Protein AF-A0A7I7RQR4-F1 (afdb_monomer_lite)

Structure (mmCIF, N/CA/C/O backbone):
data_AF-A0A7I7RQR4-F1
#
_entry.id   AF-A0A7I7RQR4-F1
#
loop_
_atom_site.group_PDB
_atom_site.id
_atom_site.type_symbol
_atom_site.label_atom_id
_atom_site.label_alt_id
_atom_site.label_comp_id
_atom_site.label_asym_id
_atom_site.label_entity_id
_atom_site.label_seq_id
_atom_site.pdbx_PDB_ins_code
_atom_site.Cartn_x
_atom_site.Cartn_y
_atom_site.Cartn_z
_atom_site.occupancy
_atom_site.B_iso_or_equiv
_atom_site.auth_seq_id
_atom_site.auth_comp_id
_atom_site.auth_asym_id
_atom_site.auth_atom_id
_atom_site.pdbx_PDB_model_num
ATOM 1 N N . MET A 1 1 ? 72.182 -28.917 -25.380 1.00 37.44 1 MET A N 1
ATOM 2 C CA . MET A 1 1 ? 71.556 -29.565 -26.556 1.00 37.44 1 MET A CA 1
ATOM 3 C C . MET A 1 1 ? 70.382 -30.392 -26.028 1.00 37.44 1 MET A C 1
ATOM 5 O O . MET A 1 1 ? 70.600 -31.486 -25.545 1.00 37.44 1 MET A O 1
ATOM 9 N N . GLY A 1 2 ? 69.174 -29.872 -25.804 1.00 42.00 2 GLY A N 1
ATOM 10 C CA . GLY A 1 2 ? 68.298 -29.147 -26.729 1.00 42.00 2 GLY A CA 1
ATOM 11 C C . GLY A 1 2 ? 67.244 -30.111 -27.301 1.00 42.00 2 GLY A C 1
ATOM 12 O O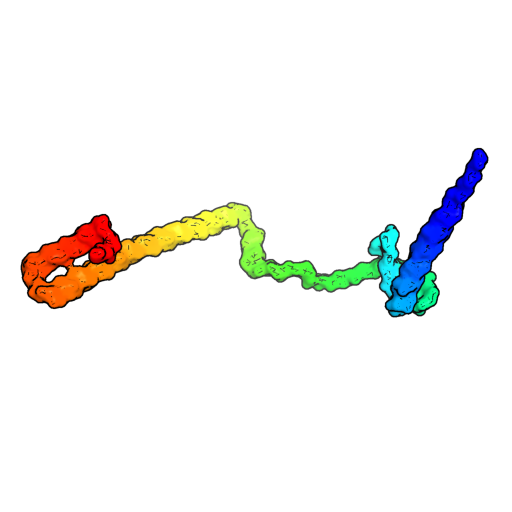 . GLY A 1 2 ? 67.219 -30.316 -28.505 1.00 42.00 2 GLY A O 1
ATOM 13 N N . ARG A 1 3 ? 66.472 -30.807 -26.445 1.00 45.47 3 ARG A N 1
ATOM 14 C CA . ARG A 1 3 ? 65.450 -31.790 -26.8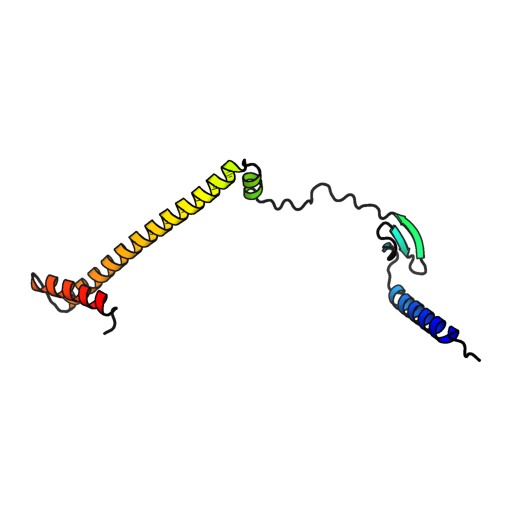70 1.00 45.47 3 ARG A CA 1
ATOM 15 C C . ARG A 1 3 ? 64.210 -31.036 -27.388 1.00 45.47 3 ARG A C 1
ATOM 17 O O . ARG A 1 3 ? 63.800 -30.084 -26.724 1.00 45.47 3 ARG A O 1
ATOM 24 N N . PRO A 1 4 ? 63.628 -31.418 -28.538 1.00 46.56 4 PRO A N 1
ATOM 25 C CA . PRO A 1 4 ? 62.659 -30.587 -29.244 1.00 46.56 4 PRO A CA 1
ATOM 26 C C . PRO A 1 4 ? 61.297 -30.581 -28.535 1.00 46.56 4 PRO A C 1
ATOM 28 O O . PR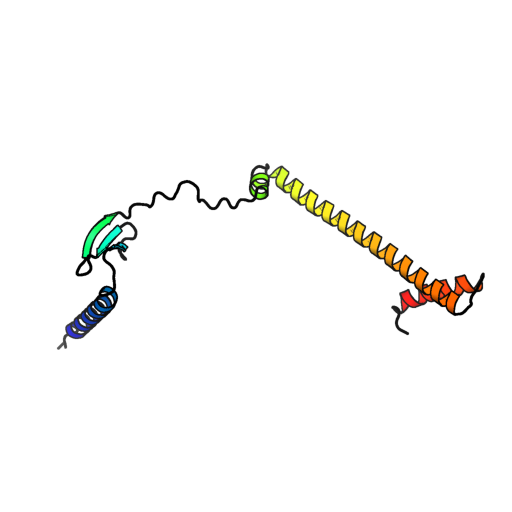O A 1 4 ? 60.651 -31.612 -28.364 1.00 46.56 4 PRO A O 1
ATOM 31 N N . VAL A 1 5 ? 60.858 -29.381 -28.160 1.00 49.75 5 VAL A N 1
ATOM 32 C CA . VAL A 1 5 ? 59.522 -29.021 -27.646 1.00 49.75 5 VAL A CA 1
ATOM 33 C C . VAL A 1 5 ? 58.403 -29.149 -28.699 1.00 49.75 5 VAL A C 1
ATOM 35 O O . VAL A 1 5 ? 57.235 -28.931 -28.389 1.00 49.75 5 VAL A O 1
ATOM 38 N N . GLU A 1 6 ? 58.727 -29.554 -29.931 1.00 48.72 6 GLU A N 1
ATOM 39 C CA . GLU A 1 6 ? 57.778 -29.668 -31.053 1.00 48.72 6 GLU A CA 1
ATOM 40 C C . GLU A 1 6 ? 56.762 -30.815 -30.908 1.00 48.72 6 GLU A C 1
ATOM 42 O O . GLU A 1 6 ? 55.670 -30.740 -31.468 1.00 48.72 6 GLU A O 1
ATOM 47 N N . SER A 1 7 ? 57.066 -31.862 -30.133 1.00 55.41 7 SER A N 1
ATOM 48 C CA . SER A 1 7 ? 56.201 -33.053 -30.060 1.00 55.41 7 SER A CA 1
ATOM 49 C C . SER A 1 7 ? 54.930 -32.826 -29.226 1.00 55.41 7 SER A C 1
ATOM 51 O O . SER A 1 7 ? 53.848 -33.285 -29.585 1.00 55.41 7 SER A O 1
ATOM 53 N N . THR A 1 8 ? 55.018 -32.054 -28.140 1.00 51.03 8 THR A N 1
ATOM 54 C CA . THR A 1 8 ? 53.887 -31.846 -27.217 1.00 51.03 8 THR A CA 1
ATOM 55 C C . THR A 1 8 ? 52.850 -30.877 -27.781 1.00 51.03 8 THR A C 1
ATOM 57 O O . THR A 1 8 ? 51.653 -31.076 -27.581 1.00 51.03 8 THR A O 1
ATOM 60 N N . VAL A 1 9 ? 53.292 -29.857 -28.526 1.00 53.84 9 VAL A N 1
ATOM 61 C CA . VAL A 1 9 ? 52.393 -28.891 -29.177 1.00 53.84 9 VAL A CA 1
ATOM 62 C C . VAL A 1 9 ? 51.612 -29.576 -30.294 1.00 53.84 9 VAL A C 1
ATOM 64 O O . VAL A 1 9 ? 50.392 -29.465 -30.330 1.00 53.84 9 VAL A O 1
ATOM 67 N N . MET A 1 10 ? 52.277 -30.382 -31.127 1.00 47.44 10 MET A N 1
ATOM 68 C CA . MET A 1 10 ? 51.617 -31.141 -32.195 1.00 47.44 10 MET A CA 1
ATOM 69 C C . MET A 1 10 ? 50.627 -32.179 -31.646 1.00 47.44 10 MET A C 1
ATOM 71 O O . MET A 1 10 ? 49.553 -32.353 -32.218 1.00 47.44 10 MET A O 1
ATOM 75 N N . LEU A 1 11 ? 50.934 -32.827 -30.513 1.00 46.47 11 LEU A N 1
ATOM 76 C CA . LEU A 1 11 ? 50.022 -33.775 -29.860 1.00 46.47 11 LEU A CA 1
ATOM 77 C C . LEU A 1 11 ? 48.806 -33.068 -29.232 1.00 46.47 11 LEU A C 1
ATOM 79 O O . LEU A 1 11 ? 47.683 -33.540 -29.384 1.00 46.47 11 LEU A O 1
ATOM 83 N N . ALA A 1 12 ? 49.000 -31.907 -28.597 1.00 45.91 12 ALA A N 1
ATOM 84 C CA . ALA A 1 12 ? 47.909 -31.093 -28.053 1.00 45.91 12 ALA A CA 1
ATOM 85 C C . ALA A 1 12 ? 47.002 -30.523 -29.158 1.00 45.91 12 ALA A C 1
ATOM 87 O O . ALA A 1 12 ? 45.780 -30.490 -29.010 1.00 45.91 12 ALA A O 1
ATOM 88 N N . GLN A 1 13 ? 47.582 -30.138 -30.297 1.00 47.97 13 GLN A N 1
ATOM 89 C CA . GLN A 1 13 ? 46.845 -29.618 -31.448 1.00 47.97 13 GLN A CA 1
ATOM 90 C C . GLN A 1 13 ? 46.054 -30.723 -32.165 1.00 47.97 13 GLN A C 1
ATOM 92 O O . GLN A 1 13 ? 44.932 -30.481 -32.609 1.00 47.97 13 GLN A O 1
ATOM 97 N N . ARG A 1 14 ? 46.576 -31.959 -32.193 1.00 44.12 14 ARG A N 1
ATOM 98 C CA . ARG A 1 14 ? 45.860 -33.138 -32.708 1.00 44.12 14 ARG A CA 1
ATOM 99 C C . ARG A 1 14 ? 44.720 -33.577 -31.788 1.00 44.12 14 ARG A C 1
ATOM 101 O O . ARG A 1 14 ? 43.640 -33.863 -32.283 1.00 44.12 14 ARG A O 1
ATOM 108 N N . LEU A 1 15 ? 44.910 -33.537 -30.468 1.00 45.91 15 LEU A N 1
ATOM 109 C CA . LEU A 1 15 ? 43.861 -33.873 -29.495 1.00 45.91 15 LEU A CA 1
ATOM 110 C C . LEU A 1 15 ? 42.728 -32.830 -29.455 1.00 45.91 15 LEU A C 1
ATOM 112 O O . LEU A 1 15 ? 41.566 -33.199 -29.290 1.00 45.91 15 LEU A O 1
ATOM 116 N N . LEU A 1 16 ? 43.029 -31.544 -29.675 1.00 49.00 16 LEU A N 1
ATOM 117 C CA . LEU A 1 16 ? 42.009 -30.501 -29.861 1.00 49.00 16 LEU A CA 1
ATOM 118 C C . LEU A 1 16 ? 41.268 -30.645 -31.202 1.00 49.00 16 LEU A C 1
ATOM 120 O O . LEU A 1 16 ? 40.053 -30.448 -31.249 1.00 49.00 16 LEU A O 1
ATOM 124 N N . ALA A 1 17 ? 41.960 -31.047 -32.273 1.00 48.56 17 ALA A N 1
ATOM 125 C CA . ALA A 1 17 ? 41.337 -31.332 -33.567 1.00 48.56 17 ALA A CA 1
ATOM 126 C C . ALA A 1 17 ? 40.445 -32.589 -33.527 1.00 48.56 17 ALA A C 1
ATOM 128 O O . ALA A 1 17 ? 39.343 -32.578 -34.073 1.00 48.56 17 ALA A O 1
ATOM 129 N N . GLU A 1 18 ? 40.869 -33.646 -32.831 1.00 47.06 18 GLU A N 1
ATOM 130 C CA . GLU A 1 18 ? 40.099 -34.884 -32.649 1.00 47.06 18 GLU A CA 1
ATOM 131 C C . GLU A 1 18 ? 38.913 -34.693 -31.685 1.00 47.06 18 GLU A C 1
ATOM 133 O O . GLU A 1 18 ? 37.818 -35.200 -31.942 1.00 47.06 18 GLU A O 1
ATOM 138 N N . GLY A 1 19 ? 39.081 -33.895 -30.623 1.00 45.62 19 GLY A N 1
ATOM 139 C CA . GLY A 1 19 ? 37.994 -33.490 -29.724 1.00 45.62 19 GLY A CA 1
ATOM 140 C C . GLY A 1 19 ? 36.951 -32.601 -30.412 1.00 45.62 19 GLY A C 1
ATOM 141 O O . GLY A 1 19 ? 35.750 -32.771 -30.192 1.00 45.62 19 GLY A O 1
ATOM 142 N N . GLY A 1 20 ? 37.393 -31.714 -31.310 1.00 49.53 20 GLY A N 1
ATOM 143 C CA . GLY A 1 20 ? 36.521 -30.936 -32.190 1.00 49.53 20 GLY A CA 1
ATOM 144 C C . GLY A 1 20 ? 35.772 -31.821 -33.186 1.00 49.53 20 GLY A C 1
ATOM 145 O O . GLY A 1 20 ? 34.551 -31.737 -33.277 1.00 49.53 20 GLY A O 1
ATOM 146 N N . ALA A 1 21 ? 36.461 -32.735 -33.872 1.00 48.59 21 ALA A N 1
ATOM 147 C CA . ALA A 1 21 ? 35.851 -33.636 -34.852 1.00 48.59 21 ALA A CA 1
ATOM 148 C C . ALA A 1 21 ? 34.751 -34.526 -34.242 1.00 48.59 21 ALA A C 1
ATOM 150 O O . ALA A 1 21 ? 33.706 -34.737 -34.861 1.00 48.59 21 ALA A O 1
ATOM 151 N N . LYS A 1 22 ? 34.931 -34.985 -32.998 1.00 45.38 22 LYS A N 1
ATOM 152 C CA . LYS A 1 22 ? 33.956 -35.848 -32.313 1.00 45.38 22 LYS A CA 1
ATOM 153 C C . LYS A 1 22 ? 32.682 -35.112 -31.866 1.00 45.38 22 LYS A C 1
ATOM 155 O O . LYS A 1 22 ? 31.633 -35.740 -31.771 1.00 45.38 22 LYS A O 1
ATOM 160 N N . LEU A 1 23 ? 32.743 -33.792 -31.658 1.00 48.12 23 LEU A N 1
ATOM 161 C CA . LEU A 1 23 ? 31.564 -32.930 -31.450 1.00 48.12 23 LEU A CA 1
ATOM 162 C C . LEU A 1 23 ? 30.940 -32.436 -32.773 1.00 48.12 23 LEU A C 1
ATOM 164 O O . LEU A 1 23 ? 29.769 -32.061 -32.793 1.00 48.12 23 LEU A O 1
ATOM 168 N N . MET A 1 24 ? 31.698 -32.434 -33.876 1.00 51.59 24 MET A N 1
ATOM 169 C CA . MET A 1 24 ? 31.248 -31.986 -35.207 1.00 51.59 24 MET A CA 1
ATOM 170 C C . MET A 1 24 ? 30.533 -33.082 -36.008 1.00 51.59 24 MET A C 1
ATOM 172 O O . MET A 1 24 ? 29.678 -32.766 -36.829 1.00 51.59 24 MET A O 1
ATOM 176 N N . ALA A 1 25 ? 30.807 -34.361 -35.729 1.00 51.22 25 ALA A N 1
ATOM 177 C CA . ALA A 1 25 ? 30.155 -35.501 -36.384 1.00 51.22 25 ALA A CA 1
ATOM 178 C C . ALA A 1 25 ? 28.633 -35.606 -36.126 1.00 51.22 25 ALA A C 1
ATOM 180 O O . ALA A 1 25 ? 27.965 -36.415 -36.760 1.00 51.22 25 ALA A O 1
ATOM 181 N N . ASN A 1 26 ? 28.077 -34.791 -35.219 1.00 55.72 26 ASN A N 1
ATOM 182 C CA . ASN A 1 26 ? 26.638 -34.721 -34.939 1.00 55.72 26 ASN A CA 1
ATOM 183 C C . ASN A 1 26 ? 26.023 -33.342 -35.259 1.00 55.72 26 ASN A C 1
ATOM 185 O O . ASN A 1 26 ? 24.951 -33.002 -34.761 1.00 55.72 26 ASN A O 1
ATOM 189 N N . ARG A 1 27 ? 26.708 -32.500 -36.045 1.00 63.03 27 ARG A N 1
ATOM 190 C CA . ARG A 1 27 ? 26.137 -31.226 -36.500 1.00 63.03 27 ARG A CA 1
ATOM 191 C C . ARG A 1 27 ? 25.321 -31.442 -37.767 1.00 63.03 27 ARG A C 1
ATOM 193 O O . ARG A 1 27 ? 25.866 -31.809 -38.806 1.00 63.03 27 ARG A O 1
ATOM 200 N N . THR A 1 28 ? 24.019 -31.186 -37.674 1.00 76.50 28 THR A N 1
ATOM 201 C CA . THR A 1 28 ? 23.124 -31.109 -38.832 1.00 76.50 28 THR A CA 1
ATOM 202 C C . THR A 1 28 ? 23.638 -30.046 -39.809 1.00 76.50 28 THR A C 1
ATOM 204 O O . THR A 1 28 ? 24.069 -28.983 -39.358 1.00 76.50 28 THR A O 1
ATOM 207 N N . PRO A 1 29 ? 23.596 -30.284 -41.130 1.00 83.00 29 PRO A N 1
ATOM 208 C CA . PRO A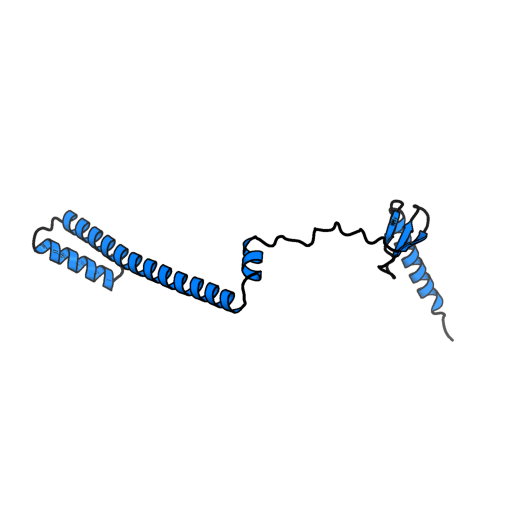 1 29 ? 23.984 -29.273 -42.103 1.00 83.00 29 PRO A CA 1
ATOM 209 C C . PRO A 1 29 ? 23.240 -27.950 -41.874 1.00 83.00 29 PRO A C 1
ATOM 211 O O . PRO A 1 29 ? 22.013 -27.931 -41.752 1.00 83.00 29 PRO A O 1
ATOM 214 N N . GLY A 1 30 ? 23.972 -26.841 -41.781 1.00 81.56 30 GLY A N 1
ATOM 215 C CA . GLY A 1 30 ? 23.417 -25.571 -41.321 1.00 81.56 30 GLY A CA 1
ATOM 216 C C . GLY A 1 30 ? 24.453 -24.465 -41.146 1.00 81.56 30 GLY A C 1
ATOM 217 O O . GLY A 1 30 ? 25.657 -24.687 -41.237 1.00 81.56 30 GLY A O 1
ATOM 218 N N . TRP A 1 31 ? 23.973 -23.246 -40.910 1.00 82.44 31 TRP A N 1
ATOM 219 C CA . TRP A 1 31 ? 24.824 -22.088 -40.634 1.00 82.44 31 TRP A CA 1
ATOM 220 C C . TRP A 1 31 ? 25.101 -21.988 -39.137 1.00 82.44 31 TRP A C 1
ATOM 222 O O . TRP A 1 31 ? 24.168 -21.998 -38.337 1.00 82.44 31 TRP A O 1
ATOM 232 N N . TYR A 1 32 ? 26.374 -21.880 -38.774 1.00 79.06 32 TYR A N 1
ATOM 233 C CA . TYR A 1 32 ? 26.828 -21.780 -37.391 1.00 79.06 32 TYR A CA 1
ATOM 234 C C . TYR A 1 32 ? 27.638 -20.495 -37.182 1.00 79.06 32 TYR A C 1
ATOM 236 O O . TYR A 1 32 ? 28.374 -20.096 -38.089 1.00 79.06 32 TYR A O 1
ATOM 244 N N . PRO A 1 33 ? 27.541 -19.860 -36.001 1.00 80.94 33 PRO A N 1
ATOM 245 C CA . PRO A 1 33 ? 28.268 -18.629 -35.703 1.00 80.94 33 PRO A CA 1
ATOM 246 C C . PRO A 1 33 ? 29.787 -18.853 -35.669 1.00 80.94 33 PRO A C 1
ATOM 248 O O . PRO A 1 33 ? 30.260 -19.882 -35.178 1.00 80.94 33 PRO A O 1
ATOM 251 N N . ASP A 1 34 ? 30.544 -17.880 -36.184 1.00 76.25 34 ASP A N 1
ATOM 252 C CA . ASP A 1 34 ? 32.008 -17.857 -36.097 1.00 76.25 34 ASP A CA 1
ATOM 253 C C . ASP A 1 34 ? 32.436 -17.463 -34.669 1.00 76.25 34 ASP A C 1
ATOM 255 O O . ASP A 1 34 ? 32.107 -16.362 -34.222 1.00 76.25 34 ASP A O 1
ATOM 259 N N . PRO A 1 35 ? 33.186 -18.308 -33.936 1.00 69.38 35 PRO A N 1
ATOM 260 C CA . PRO A 1 35 ? 33.633 -17.987 -32.580 1.00 69.38 35 PRO A CA 1
ATOM 261 C C . PRO A 1 35 ? 34.605 -16.800 -32.515 1.00 69.38 35 PRO A C 1
ATOM 263 O O . PRO A 1 35 ? 34.784 -16.228 -31.442 1.00 69.38 35 PRO A O 1
ATOM 266 N N . ASN A 1 36 ? 35.233 -16.427 -33.634 1.00 71.88 36 ASN A N 1
ATOM 267 C CA . ASN A 1 36 ? 36.151 -15.290 -33.701 1.00 71.88 36 ASN A CA 1
ATOM 268 C C . ASN A 1 36 ? 35.473 -14.003 -34.196 1.00 71.88 36 ASN A C 1
ATOM 270 O O . ASN A 1 36 ? 36.071 -12.931 -34.117 1.00 71.88 36 ASN A O 1
ATOM 274 N N . ASP A 1 37 ? 34.253 -14.095 -34.735 1.00 72.50 37 ASP A N 1
ATOM 275 C CA . ASP A 1 37 ? 33.560 -12.977 -35.376 1.00 72.50 37 ASP A CA 1
ATOM 276 C C . ASP A 1 37 ? 32.035 -13.144 -35.293 1.00 72.50 37 ASP A C 1
ATOM 278 O O . ASP A 1 37 ? 31.387 -13.693 -36.190 1.00 72.50 37 ASP A O 1
ATOM 282 N N . ASN A 1 38 ? 31.452 -12.579 -34.232 1.00 71.81 38 ASN A N 1
ATOM 283 C CA . ASN A 1 38 ? 30.011 -12.607 -33.958 1.00 71.81 38 ASN A CA 1
ATOM 284 C C . ASN A 1 38 ? 29.140 -11.982 -35.061 1.00 71.81 38 ASN A C 1
ATOM 286 O O . ASN A 1 38 ? 27.917 -12.108 -35.015 1.00 71.81 38 ASN A O 1
ATOM 290 N N . SER A 1 39 ? 29.727 -11.286 -36.039 1.00 77.75 39 SER A N 1
ATOM 291 C CA . SER A 1 39 ? 28.981 -10.715 -37.161 1.00 77.75 39 SER A CA 1
ATOM 292 C C . SER A 1 39 ? 28.813 -11.689 -38.330 1.00 77.75 39 SER A C 1
ATOM 294 O O . SER A 1 39 ? 28.214 -11.335 -39.353 1.00 77.75 39 SER A O 1
ATOM 296 N N . THR A 1 40 ? 29.330 -12.917 -38.207 1.00 83.19 40 THR A N 1
ATOM 297 C CA . THR A 1 40 ? 29.435 -13.853 -39.326 1.00 83.19 40 THR A CA 1
ATOM 298 C C . THR A 1 40 ? 29.127 -15.304 -38.971 1.00 83.19 40 THR A C 1
ATOM 300 O O . THR A 1 40 ? 29.282 -15.744 -37.835 1.00 83.19 40 THR A O 1
ATOM 303 N N . GLU A 1 41 ? 28.676 -16.050 -39.977 1.00 85.69 41 GLU A N 1
ATOM 304 C CA . GLU A 1 41 ? 28.347 -17.472 -39.893 1.00 85.69 41 GLU A CA 1
ATOM 305 C C . GLU A 1 41 ? 29.079 -18.251 -40.989 1.00 85.69 41 GLU A C 1
ATOM 307 O O . GLU A 1 41 ? 29.226 -17.766 -42.118 1.00 85.69 41 GLU A O 1
ATOM 312 N N . HIS A 1 42 ? 29.469 -19.483 -40.668 1.00 86.12 42 HIS A N 1
ATOM 313 C CA . HIS A 1 42 ? 30.018 -20.462 -41.609 1.00 86.12 42 HIS A CA 1
ATOM 314 C C . HIS A 1 42 ? 29.003 -21.574 -41.840 1.00 86.12 42 HIS A C 1
ATOM 316 O O . HIS A 1 42 ? 28.277 -21.958 -40.920 1.00 86.12 42 HIS A O 1
ATOM 322 N N . TYR A 1 43 ? 28.930 -22.091 -43.063 1.00 81.38 43 TYR A N 1
ATOM 323 C CA . TYR A 1 43 ? 28.050 -23.213 -43.367 1.00 81.38 43 TYR A CA 1
ATOM 324 C C . TYR A 1 43 ? 28.780 -24.525 -43.097 1.00 81.38 43 TYR A C 1
ATOM 326 O O . TYR A 1 43 ? 29.893 -24.728 -43.570 1.00 81.38 43 TYR A O 1
ATOM 334 N N . TRP A 1 44 ? 28.157 -25.415 -42.337 1.00 81.44 44 TRP A N 1
ATOM 335 C CA . TRP A 1 44 ? 28.578 -26.803 -42.199 1.00 81.44 44 TRP A CA 1
ATOM 336 C C . TRP A 1 44 ? 27.689 -27.655 -43.099 1.00 81.44 44 TRP A C 1
ATOM 338 O O . TRP A 1 44 ? 26.467 -27.569 -42.991 1.00 81.44 44 TRP A O 1
ATOM 348 N N . ASP A 1 45 ? 28.271 -28.466 -43.978 1.00 79.81 45 ASP A N 1
ATOM 349 C CA . ASP A 1 45 ? 27.513 -29.328 -44.899 1.00 79.81 45 ASP A CA 1
ATOM 350 C C . ASP A 1 45 ? 27.351 -30.777 -44.393 1.00 79.81 45 ASP A C 1
ATOM 352 O O . ASP A 1 45 ? 26.728 -31.604 -45.056 1.00 79.81 45 ASP A O 1
ATOM 356 N N . GLY A 1 46 ? 27.878 -31.082 -43.202 1.00 78.44 46 GLY A N 1
ATOM 357 C CA . GLY A 1 46 ? 27.920 -32.434 -42.634 1.00 78.44 46 GLY A CA 1
ATOM 358 C C . GLY A 1 46 ? 29.276 -33.130 -42.784 1.00 78.44 46 GLY A C 1
ATOM 359 O O . GLY A 1 46 ? 29.544 -34.079 -42.049 1.00 78.44 46 GLY A O 1
ATOM 360 N N . ALA A 1 47 ? 30.143 -32.649 -43.676 1.00 77.25 47 ALA A N 1
ATOM 361 C CA . ALA A 1 47 ? 31.480 -33.188 -43.926 1.00 77.25 47 ALA A CA 1
ATOM 362 C C . ALA A 1 47 ? 32.591 -32.133 -43.757 1.00 77.25 47 ALA A C 1
ATOM 364 O O . ALA A 1 47 ? 33.716 -32.481 -43.390 1.00 77.25 47 ALA A O 1
ATOM 365 N N . GLY A 1 48 ? 32.285 -30.854 -43.988 1.00 76.06 48 GLY A N 1
ATOM 366 C CA . GLY A 1 48 ? 33.230 -29.746 -43.974 1.00 76.06 48 GLY A CA 1
ATOM 367 C C . GLY A 1 48 ? 32.585 -28.366 -43.795 1.00 76.06 48 GLY A C 1
ATOM 368 O O . GLY A 1 48 ? 31.370 -28.173 -43.880 1.00 76.06 48 GLY A O 1
ATOM 369 N N . TRP A 1 49 ? 33.442 -27.379 -43.512 1.00 79.56 49 TRP A N 1
ATOM 370 C CA . TRP A 1 49 ? 33.068 -25.968 -43.408 1.00 79.56 49 TRP A CA 1
ATOM 371 C C . TRP A 1 49 ? 33.192 -25.277 -44.768 1.00 79.56 49 TRP A C 1
ATOM 373 O O . TRP A 1 49 ? 34.243 -25.331 -45.406 1.00 79.56 49 TRP A O 1
ATOM 383 N N . HIS A 1 50 ? 32.139 -24.576 -45.181 1.00 81.75 50 HIS A N 1
ATOM 384 C CA . HIS A 1 50 ? 32.039 -23.885 -46.459 1.00 81.75 50 HIS A CA 1
ATOM 385 C C . HIS A 1 50 ? 31.481 -22.477 -46.294 1.00 81.75 50 HIS A C 1
ATOM 387 O O . HIS A 1 50 ? 30.507 -22.263 -45.582 1.00 81.75 50 HIS A O 1
ATOM 393 N N . GLY A 1 51 ? 32.048 -21.533 -47.048 1.00 80.00 51 GLY A N 1
ATOM 394 C CA . GLY A 1 51 ? 31.522 -20.176 -47.174 1.00 80.00 51 GLY A CA 1
ATOM 395 C C . GLY A 1 51 ? 31.501 -19.374 -45.867 1.00 80.00 51 GLY A C 1
ATOM 396 O O . GLY A 1 51 ? 31.508 -19.897 -44.760 1.00 80.00 51 GLY A O 1
ATOM 397 N N . LYS A 1 52 ? 31.450 -18.052 -46.001 1.00 83.25 52 LYS A N 1
ATOM 398 C CA . LYS A 1 52 ? 31.259 -17.135 -44.877 1.00 83.25 52 LYS A CA 1
ATOM 399 C C . LYS A 1 52 ? 30.181 -16.148 -45.282 1.00 83.25 52 LYS A C 1
ATOM 401 O O . LYS A 1 52 ? 30.268 -15.551 -46.357 1.00 83.25 52 LYS A O 1
ATOM 406 N N . ARG A 1 53 ? 29.157 -15.985 -44.451 1.00 80.75 53 ARG A N 1
ATOM 407 C CA . ARG A 1 53 ? 28.135 -14.952 -44.650 1.00 80.75 53 ARG A CA 1
ATOM 408 C C . ARG A 1 53 ? 28.104 -14.022 -43.455 1.00 80.75 53 ARG A C 1
ATOM 410 O O . ARG A 1 53 ? 28.410 -14.430 -42.338 1.00 80.75 53 ARG A O 1
ATOM 417 N N . LYS A 1 54 ? 27.698 -12.775 -43.682 1.00 81.94 54 LYS A N 1
ATOM 418 C CA . LYS A 1 54 ? 27.272 -11.926 -42.570 1.00 81.94 54 LYS A CA 1
ATOM 419 C C . LYS A 1 54 ? 26.016 -12.541 -41.972 1.00 81.94 54 LYS A C 1
ATOM 421 O O . LYS A 1 54 ? 25.127 -12.938 -42.732 1.00 81.94 54 LYS A O 1
ATOM 426 N N . VAL A 1 55 ? 25.957 -12.611 -40.643 1.00 75.00 55 VAL A N 1
ATOM 427 C CA . VAL A 1 55 ? 24.712 -12.894 -39.928 1.00 75.00 55 VAL A CA 1
ATOM 428 C C . VAL A 1 55 ? 23.704 -11.909 -40.495 1.00 75.00 55 VAL A C 1
ATOM 430 O O . VAL A 1 55 ? 23.903 -10.694 -40.416 1.00 75.00 55 VAL A O 1
ATOM 433 N N . ARG A 1 56 ? 22.661 -12.417 -41.158 1.00 65.62 56 ARG A N 1
ATOM 434 C CA . ARG A 1 56 ? 21.537 -11.555 -41.500 1.00 65.62 56 ARG A CA 1
ATOM 435 C C . ARG A 1 56 ? 21.030 -11.092 -40.140 1.00 65.62 56 ARG A C 1
ATOM 437 O O . ARG A 1 56 ? 20.669 -11.977 -39.362 1.00 65.62 56 ARG A O 1
ATOM 444 N N . PRO A 1 57 ? 21.019 -9.786 -39.814 1.00 58.78 57 PRO A N 1
ATOM 445 C CA . PRO A 1 57 ? 20.234 -9.367 -38.675 1.00 58.78 57 PRO A CA 1
ATOM 446 C C . PRO A 1 57 ? 18.854 -9.925 -38.984 1.00 58.78 57 PRO A C 1
ATOM 448 O O . PRO A 1 57 ? 18.272 -9.578 -40.015 1.00 58.78 57 PRO A O 1
ATOM 451 N N . LEU A 1 58 ? 18.385 -10.883 -38.175 1.00 53.72 58 LEU A N 1
ATOM 452 C CA . LEU A 1 58 ? 16.957 -11.125 -38.087 1.00 53.72 58 LEU A CA 1
ATOM 453 C C . LEU A 1 58 ? 16.427 -9.708 -37.974 1.00 53.72 58 LEU A C 1
ATOM 455 O O . LEU A 1 58 ? 16.860 -8.989 -37.071 1.00 53.72 58 LEU A O 1
ATOM 459 N N . SER A 1 59 ? 15.684 -9.243 -38.980 1.00 48.94 59 SER A N 1
ATOM 460 C CA . SER A 1 59 ? 14.897 -8.039 -38.823 1.00 48.94 59 SER A CA 1
ATOM 461 C C . SER A 1 59 ? 14.120 -8.348 -37.566 1.00 48.94 59 SER A C 1
ATOM 463 O O . SER A 1 59 ? 13.230 -9.203 -37.598 1.00 48.94 59 SER A O 1
ATOM 465 N N . SER A 1 60 ? 14.613 -7.814 -36.445 1.00 44.41 60 SER A N 1
ATOM 466 C CA . SER A 1 60 ? 13.963 -7.912 -35.159 1.00 44.41 60 SER A CA 1
ATOM 467 C C . SER A 1 60 ? 12.532 -7.568 -35.504 1.00 44.41 60 SER A C 1
ATOM 469 O O . SER A 1 60 ? 12.361 -6.545 -36.181 1.00 44.41 60 SER A O 1
ATOM 471 N N . PRO A 1 61 ? 11.549 -8.448 -35.241 1.00 47.44 61 PRO A N 1
ATOM 472 C CA . PRO A 1 61 ? 10.182 -8.094 -35.542 1.00 47.44 61 PRO A CA 1
ATOM 473 C C . PRO A 1 61 ? 9.993 -6.721 -34.915 1.00 47.44 61 PRO A C 1
ATOM 475 O O . PRO A 1 61 ? 10.207 -6.556 -33.711 1.00 47.44 61 PRO A O 1
ATOM 478 N N . GLU A 1 62 ? 9.748 -5.724 -35.761 1.00 49.03 62 GLU A N 1
ATOM 479 C CA . GLU A 1 62 ? 9.390 -4.396 -35.312 1.00 49.03 62 GLU A CA 1
ATOM 480 C C . GLU A 1 62 ? 8.275 -4.605 -34.284 1.00 49.03 62 GLU A C 1
ATOM 482 O O . GLU A 1 62 ? 7.215 -5.133 -34.618 1.00 49.03 62 GLU A O 1
ATOM 487 N N . GLY A 1 63 ? 8.539 -4.291 -33.013 1.00 47.06 63 GLY A N 1
ATOM 488 C CA . GLY A 1 63 ? 7.502 -4.312 -31.982 1.00 47.06 63 GLY A CA 1
ATOM 489 C C . GLY A 1 63 ? 7.508 -5.451 -30.959 1.00 47.06 63 GLY A C 1
ATOM 490 O O . GLY A 1 63 ? 6.453 -5.721 -30.393 1.00 47.06 63 GLY A O 1
ATOM 491 N N . PHE A 1 64 ? 8.653 -6.049 -30.626 1.00 47.03 64 PHE A N 1
ATOM 492 C CA . PHE A 1 64 ? 8.815 -6.673 -29.300 1.00 47.03 64 PHE A CA 1
ATOM 493 C C . PHE A 1 64 ? 9.991 -6.080 -28.516 1.00 47.03 64 PHE A C 1
ATOM 495 O O . PHE A 1 64 ? 10.691 -6.789 -27.800 1.00 47.03 64 PHE A O 1
ATOM 502 N N . ASP A 1 65 ? 10.162 -4.754 -28.571 1.00 52.38 65 ASP A N 1
ATOM 503 C CA . ASP A 1 65 ? 10.521 -4.088 -27.319 1.00 52.38 65 ASP A CA 1
ATOM 504 C C . ASP A 1 65 ? 9.407 -4.429 -26.339 1.00 52.38 65 ASP A C 1
ATOM 506 O O . ASP A 1 65 ? 8.222 -4.259 -26.633 1.00 52.38 65 ASP A O 1
ATOM 510 N N . GLN A 1 66 ? 9.801 -5.018 -25.223 1.00 48.66 66 GLN A N 1
ATOM 511 C CA . GLN A 1 66 ? 8.953 -5.594 -24.200 1.00 48.66 66 GLN A CA 1
ATOM 512 C C . GLN A 1 66 ? 8.094 -4.509 -23.542 1.00 48.66 66 GLN A C 1
ATOM 514 O O . GLN A 1 66 ? 8.304 -4.127 -22.395 1.00 48.66 66 GLN A O 1
ATOM 519 N N . LYS A 1 67 ? 7.072 -4.025 -24.252 1.00 50.09 67 LYS A N 1
ATOM 520 C CA . LYS A 1 67 ? 6.069 -3.093 -23.748 1.00 50.09 67 LYS A CA 1
ATOM 521 C C . LYS A 1 67 ? 5.042 -3.841 -22.902 1.00 50.09 67 LYS A C 1
ATOM 523 O O . LYS A 1 67 ? 3.837 -3.696 -23.064 1.00 50.09 67 LYS A O 1
ATOM 528 N N . ASN A 1 68 ? 5.546 -4.577 -21.920 1.00 54.59 68 ASN A N 1
ATOM 529 C CA . ASN A 1 68 ? 4.873 -4.783 -20.645 1.00 54.59 68 ASN A CA 1
ATOM 530 C C . ASN A 1 68 ? 4.962 -3.486 -19.805 1.00 54.59 68 ASN A C 1
ATOM 532 O O . ASN A 1 68 ? 5.188 -3.486 -18.600 1.00 54.59 68 ASN A O 1
ATOM 536 N N . GLU A 1 69 ? 4.831 -2.328 -20.444 1.00 55.41 69 GLU A N 1
ATOM 537 C CA . GLU A 1 69 ? 4.584 -1.101 -19.714 1.00 55.41 69 GLU A CA 1
ATOM 538 C C . GLU A 1 69 ? 3.088 -1.109 -19.427 1.00 55.41 69 GLU A C 1
ATOM 540 O O . GLU A 1 69 ? 2.263 -0.746 -20.277 1.00 55.41 69 GLU A O 1
ATOM 545 N N . ASN A 1 70 ? 2.736 -1.598 -18.236 1.00 68.69 70 ASN A N 1
ATOM 546 C CA . ASN A 1 70 ? 1.391 -1.486 -17.692 1.00 68.69 70 ASN A CA 1
ATOM 547 C C . ASN A 1 70 ? 0.865 -0.059 -17.932 1.00 68.69 70 ASN A C 1
ATOM 549 O O . ASN A 1 70 ? 1.617 0.916 -17.886 1.00 68.69 70 ASN A O 1
ATOM 553 N N . ALA A 1 71 ? -0.432 0.077 -18.224 1.00 72.88 71 ALA A N 1
ATOM 554 C CA . ALA A 1 71 ? -1.046 1.373 -18.544 1.00 72.88 71 ALA A CA 1
ATOM 555 C C . ALA A 1 71 ? -0.709 2.459 -17.501 1.00 72.88 71 ALA A C 1
ATOM 557 O O . ALA A 1 71 ? -0.532 3.626 -17.849 1.00 72.88 71 ALA A O 1
ATOM 558 N N . LEU A 1 72 ? -0.514 2.035 -16.249 1.00 67.81 72 LEU A N 1
ATOM 559 C CA . LEU A 1 72 ? -0.007 2.853 -15.157 1.00 67.81 72 LEU A CA 1
ATOM 560 C C . LEU A 1 72 ? 1.405 3.402 -15.418 1.00 67.81 72 LEU A C 1
ATOM 562 O O . LEU A 1 72 ? 1.587 4.601 -15.273 1.00 67.81 72 LEU A O 1
ATOM 566 N N . SER A 1 73 ? 2.389 2.598 -15.836 1.00 68.75 73 SER A N 1
ATOM 567 C CA . SER A 1 73 ? 3.756 3.081 -16.120 1.00 68.75 73 SER A CA 1
ATOM 568 C C . SER A 1 73 ? 3.769 4.162 -17.205 1.00 68.75 73 SER A C 1
ATOM 570 O O . SER A 1 73 ? 4.402 5.205 -17.044 1.00 68.75 73 SER A O 1
ATOM 572 N N . ARG A 1 74 ? 2.971 3.989 -18.268 1.00 72.69 74 ARG A N 1
ATOM 573 C CA . ARG A 1 74 ? 2.819 5.022 -19.307 1.00 72.69 74 ARG A CA 1
ATOM 574 C C . ARG A 1 74 ? 2.227 6.317 -18.757 1.00 72.69 74 ARG A C 1
ATOM 576 O O . ARG A 1 74 ? 2.732 7.393 -19.068 1.00 72.69 74 ARG A O 1
ATOM 583 N N . TYR A 1 75 ? 1.188 6.210 -17.931 1.00 73.50 75 TYR A N 1
ATOM 584 C CA . TYR A 1 75 ? 0.586 7.363 -17.266 1.00 73.50 75 TYR A CA 1
ATOM 585 C C . TYR A 1 75 ? 1.596 8.074 -16.356 1.00 73.50 75 TYR A C 1
ATOM 587 O O . TYR A 1 75 ? 1.803 9.278 -16.500 1.00 73.50 75 TYR A O 1
ATOM 595 N N . TRP A 1 76 ? 2.307 7.330 -15.504 1.00 75.88 76 TRP A N 1
ATOM 596 C CA . TRP A 1 76 ? 3.338 7.873 -14.619 1.00 75.88 76 TRP A CA 1
ATOM 597 C C . TRP A 1 76 ? 4.440 8.595 -15.393 1.00 75.88 76 TRP A C 1
ATOM 599 O O . TRP A 1 76 ? 4.834 9.690 -15.004 1.00 75.88 76 TRP A O 1
ATOM 609 N N . ASN A 1 77 ? 4.902 8.042 -16.514 1.00 75.19 77 ASN A N 1
ATOM 610 C CA . ASN A 1 77 ? 5.962 8.648 -17.319 1.00 75.19 77 ASN A CA 1
ATOM 611 C C . ASN A 1 77 ? 5.516 9.894 -18.095 1.00 75.19 77 ASN A C 1
ATOM 613 O O . ASN A 1 77 ? 6.349 10.762 -18.343 1.00 75.19 77 ASN A O 1
ATOM 617 N N . SER A 1 78 ? 4.224 10.006 -18.422 1.00 75.00 78 SER A N 1
ATOM 618 C CA . SER A 1 78 ? 3.651 11.173 -19.111 1.00 75.00 78 SER A CA 1
ATOM 619 C C . SER A 1 78 ? 3.498 12.414 -18.224 1.00 75.00 78 SER A C 1
ATOM 621 O O . SER A 1 78 ? 3.309 13.517 -18.733 1.00 75.00 78 SER A O 1
ATOM 623 N N . LEU A 1 79 ? 3.583 12.248 -16.902 1.00 71.31 79 LEU A N 1
ATOM 624 C CA . LEU A 1 79 ? 3.442 13.341 -15.947 1.00 71.31 79 LEU A CA 1
ATOM 625 C C . LEU A 1 79 ? 4.738 14.153 -15.828 1.00 71.31 79 LEU A C 1
ATOM 627 O O . LEU A 1 79 ? 5.838 13.596 -15.760 1.00 71.31 79 LEU A O 1
ATOM 631 N N . ASP A 1 80 ? 4.587 15.475 -15.720 1.00 77.31 80 ASP A N 1
ATOM 632 C CA . ASP A 1 80 ? 5.681 16.387 -15.384 1.00 77.31 80 ASP A CA 1
ATOM 633 C C . ASP A 1 80 ? 6.293 16.024 -14.018 1.00 77.31 80 ASP A C 1
ATOM 635 O O . ASP A 1 80 ? 5.600 15.550 -13.108 1.00 77.31 80 ASP A O 1
ATOM 639 N N . SER A 1 81 ? 7.599 16.247 -13.846 1.00 73.62 81 SER A N 1
ATOM 640 C CA . SER A 1 81 ? 8.325 15.872 -12.623 1.00 73.62 81 SER A CA 1
ATOM 641 C C . SER A 1 81 ? 7.716 16.474 -11.351 1.00 73.62 81 SER A C 1
ATOM 643 O O . SER A 1 81 ? 7.778 15.850 -10.293 1.00 73.62 81 SER A O 1
ATOM 645 N N . ARG A 1 82 ? 7.063 17.642 -11.439 1.00 73.62 82 ARG A N 1
ATOM 646 C CA . ARG A 1 82 ? 6.347 18.258 -10.308 1.00 73.62 82 ARG A CA 1
ATOM 647 C C . ARG A 1 82 ? 5.060 17.514 -9.943 1.00 73.62 82 ARG A C 1
ATOM 649 O O . ARG A 1 82 ? 4.757 17.352 -8.762 1.00 73.62 82 ARG A O 1
ATOM 656 N N . SER A 1 83 ? 4.334 17.010 -10.936 1.00 75.62 83 SER A N 1
ATOM 657 C CA . SER A 1 83 ? 3.105 16.235 -10.734 1.00 75.62 83 SER A CA 1
ATOM 658 C C . SER A 1 83 ? 3.382 14.847 -10.153 1.00 75.62 83 SER A C 1
ATOM 660 O O . SER A 1 83 ? 2.588 14.351 -9.356 1.00 75.62 83 SER A O 1
ATOM 662 N N . LYS A 1 84 ? 4.537 14.247 -10.472 1.00 77.12 84 LYS A N 1
ATOM 663 C CA . LYS A 1 84 ? 4.985 12.980 -9.865 1.00 77.12 84 LYS A CA 1
ATOM 664 C C . LYS A 1 84 ? 5.181 13.110 -8.354 1.00 77.12 84 LYS A C 1
ATOM 666 O O . LYS A 1 84 ? 4.679 12.283 -7.598 1.00 77.12 84 LYS A O 1
ATOM 671 N N . VAL A 1 85 ? 5.856 14.176 -7.915 1.00 79.50 85 VAL A N 1
ATOM 672 C CA . VAL A 1 85 ? 6.080 14.455 -6.486 1.00 79.50 85 VAL A CA 1
ATOM 673 C C . VAL A 1 85 ? 4.750 14.671 -5.761 1.00 79.50 85 VAL A C 1
ATOM 675 O O . VAL A 1 85 ? 4.535 14.092 -4.698 1.00 79.50 85 VAL A O 1
ATOM 678 N N . GLY A 1 86 ? 3.824 15.425 -6.363 1.00 83.00 86 GLY A N 1
ATOM 679 C CA . GLY A 1 86 ? 2.487 15.636 -5.800 1.00 83.00 86 GLY A CA 1
ATOM 680 C C . GLY A 1 86 ? 1.691 14.340 -5.613 1.00 83.00 86 GLY A C 1
ATOM 681 O O . GLY A 1 86 ? 1.072 14.147 -4.570 1.00 83.00 86 GLY A O 1
ATOM 682 N N . ALA A 1 87 ? 1.751 13.419 -6.578 1.00 84.06 87 ALA A N 1
ATOM 683 C CA . ALA A 1 87 ? 1.051 12.139 -6.493 1.00 84.06 87 ALA A CA 1
ATOM 684 C C . ALA A 1 87 ? 1.612 11.220 -5.393 1.00 84.06 87 ALA A C 1
ATOM 686 O O . ALA A 1 87 ? 0.839 10.577 -4.685 1.00 84.06 87 ALA A O 1
ATOM 687 N N . VAL A 1 88 ? 2.938 11.192 -5.201 1.00 85.56 88 VAL A N 1
ATOM 688 C CA . VAL A 1 88 ? 3.564 10.427 -4.108 1.00 85.56 88 VAL A CA 1
ATOM 689 C C . VAL A 1 88 ? 3.175 11.007 -2.751 1.00 85.56 88 VAL A C 1
ATOM 691 O O . VAL A 1 88 ? 2.737 10.265 -1.877 1.00 85.56 88 VAL A O 1
ATOM 694 N N . ILE A 1 89 ? 3.271 12.329 -2.581 1.00 88.38 89 ILE A N 1
ATOM 695 C CA . ILE A 1 89 ? 2.879 12.992 -1.328 1.00 88.38 89 ILE A CA 1
ATOM 696 C C . ILE A 1 89 ? 1.395 12.748 -1.036 1.00 88.38 89 ILE A C 1
ATOM 698 O O . ILE A 1 89 ? 1.044 12.425 0.095 1.00 88.38 89 ILE A O 1
ATOM 702 N N . GLY A 1 90 ? 0.533 12.834 -2.053 1.00 91.25 90 GLY A N 1
ATOM 703 C CA . GLY A 1 90 ? -0.891 12.531 -1.922 1.00 91.25 90 GLY A CA 1
ATOM 704 C C . GLY A 1 90 ? -1.151 11.090 -1.478 1.00 91.25 90 GLY A C 1
ATOM 705 O O . GLY A 1 90 ? -1.921 10.868 -0.546 1.00 91.25 90 GLY A O 1
ATOM 706 N N . ALA A 1 91 ? -0.477 10.108 -2.082 1.00 90.81 91 ALA A N 1
ATOM 707 C CA . ALA A 1 91 ? -0.600 8.700 -1.697 1.00 90.81 91 ALA A CA 1
ATOM 708 C C . ALA A 1 91 ? -0.123 8.444 -0.257 1.00 90.81 91 ALA A C 1
ATOM 710 O O . ALA A 1 91 ? -0.761 7.717 0.499 1.00 90.81 91 ALA A O 1
ATOM 711 N N . VAL A 1 92 ? 0.977 9.079 0.150 1.00 94.44 92 VAL A N 1
ATOM 712 C CA . VAL A 1 92 ? 1.500 8.961 1.515 1.00 94.44 92 VAL A CA 1
ATOM 713 C C . VAL A 1 92 ? 0.536 9.599 2.516 1.00 94.44 92 VAL A C 1
ATOM 715 O O . VAL A 1 92 ? 0.144 8.946 3.478 1.00 94.44 92 VAL A O 1
ATOM 718 N N . ALA A 1 93 ? 0.096 10.835 2.273 1.00 94.69 93 ALA A N 1
ATOM 719 C CA . ALA A 1 93 ? -0.835 11.537 3.154 1.00 94.69 93 ALA A CA 1
ATOM 720 C C . ALA A 1 93 ? -2.169 10.787 3.298 1.00 94.69 93 ALA A C 1
ATOM 722 O O . ALA A 1 93 ? -2.664 10.623 4.409 1.00 94.69 93 ALA A O 1
ATOM 723 N N . THR A 1 94 ? -2.723 10.276 2.196 1.00 94.25 94 THR A N 1
ATOM 724 C CA . THR A 1 94 ? -3.953 9.466 2.233 1.00 94.25 94 THR A CA 1
ATOM 725 C C . THR A 1 94 ? -3.761 8.164 3.004 1.00 94.25 94 THR A C 1
ATOM 727 O O . THR A 1 94 ? -4.622 7.817 3.806 1.00 94.25 94 THR A O 1
ATOM 730 N N . SER A 1 95 ? -2.621 7.488 2.842 1.00 93.44 95 SER A N 1
ATOM 731 C CA . SER A 1 95 ? -2.290 6.292 3.624 1.00 93.44 95 SER A CA 1
ATOM 732 C C . SER A 1 95 ? -2.234 6.586 5.129 1.00 93.44 95 SER A C 1
ATOM 734 O O . SER A 1 95 ? -2.844 5.870 5.917 1.00 93.44 95 SER A O 1
ATOM 736 N N . PHE A 1 96 ? -1.587 7.684 5.538 1.00 95.62 96 PHE A N 1
ATOM 737 C CA . PHE A 1 96 ? -1.544 8.092 6.947 1.00 95.62 96 PHE A CA 1
ATOM 738 C C . PHE A 1 96 ? -2.928 8.426 7.514 1.00 95.62 96 PHE A C 1
ATOM 740 O O . PHE A 1 96 ? -3.233 8.025 8.634 1.00 95.62 96 PHE A O 1
ATOM 747 N N . VAL A 1 97 ? -3.781 9.113 6.748 1.00 95.81 97 VAL A N 1
ATOM 748 C CA . VAL A 1 97 ? -5.161 9.412 7.169 1.00 95.81 97 VAL A CA 1
ATOM 749 C C . VAL A 1 97 ? -5.973 8.128 7.339 1.00 95.81 97 VAL A C 1
ATOM 751 O O . VAL A 1 97 ? -6.671 7.979 8.339 1.00 95.81 97 VAL A O 1
ATOM 754 N N . LEU A 1 98 ? -5.857 7.182 6.402 1.00 94.75 98 LEU A N 1
ATOM 755 C CA . LEU A 1 98 ? -6.547 5.895 6.494 1.00 94.75 98 LEU A CA 1
ATOM 756 C C . LEU A 1 98 ? -6.060 5.070 7.688 1.00 94.75 98 LEU A C 1
ATOM 758 O O . LEU A 1 98 ? -6.882 4.512 8.405 1.00 94.75 98 LEU A O 1
ATOM 762 N N . LEU A 1 99 ? -4.749 5.027 7.939 1.00 93.06 99 LEU A N 1
ATOM 763 C CA . LEU A 1 99 ? -4.196 4.346 9.111 1.00 93.06 99 LEU A CA 1
ATOM 764 C C . LEU A 1 99 ? -4.671 4.984 10.420 1.00 93.06 99 LEU A C 1
ATOM 766 O O . LEU A 1 99 ? -5.041 4.261 11.339 1.00 93.06 99 LEU A O 1
ATOM 770 N N . GLY A 1 100 ? -4.710 6.317 10.492 1.00 92.50 100 GLY A N 1
ATOM 771 C CA . GLY A 1 100 ? -5.268 7.027 11.643 1.00 92.50 100 GLY A CA 1
ATOM 772 C C . GLY A 1 100 ? -6.734 6.665 11.883 1.00 92.50 100 GLY A C 1
ATOM 773 O O . GLY A 1 100 ? -7.101 6.348 13.008 1.00 92.50 100 GLY A O 1
ATOM 774 N N . LEU A 1 101 ? -7.545 6.622 10.821 1.00 91.88 101 LEU A N 1
ATOM 775 C CA . LEU A 1 101 ? -8.958 6.242 10.907 1.00 91.88 101 LEU A CA 1
ATOM 776 C C . LEU A 1 101 ? -9.137 4.793 11.381 1.00 91.88 101 LEU A C 1
ATOM 778 O O . LEU A 1 101 ? -9.991 4.519 12.220 1.00 91.88 101 LEU A O 1
ATOM 782 N N . VAL A 1 102 ? -8.316 3.864 10.884 1.00 90.44 102 VAL A N 1
ATOM 783 C CA . VAL A 1 102 ? -8.339 2.471 11.354 1.00 90.44 102 VAL A CA 1
ATOM 784 C C . VAL A 1 102 ? -8.007 2.400 12.843 1.00 90.44 102 VAL A C 1
ATOM 786 O O . VAL A 1 102 ? -8.745 1.755 13.579 1.00 90.44 102 VAL A O 1
ATOM 789 N N . MET A 1 103 ? -6.961 3.091 13.305 1.00 86.12 103 MET A N 1
ATOM 790 C CA . MET A 1 103 ? -6.595 3.091 14.727 1.00 86.12 103 MET A CA 1
ATOM 791 C C . MET A 1 103 ? -7.710 3.657 15.616 1.00 86.12 103 MET A C 1
ATOM 793 O O . MET A 1 103 ? -8.015 3.055 16.640 1.00 86.12 103 MET A O 1
ATOM 797 N N . THR A 1 104 ? -8.383 4.740 15.203 1.00 85.75 104 THR A N 1
ATOM 798 C CA . THR A 1 104 ? -9.510 5.294 15.977 1.00 85.75 104 THR A CA 1
ATOM 799 C C . THR A 1 104 ? -10.692 4.332 16.069 1.00 85.75 104 THR A C 1
ATOM 801 O O . THR A 1 104 ? -11.313 4.223 17.118 1.00 85.75 104 THR A O 1
ATOM 804 N N . VAL A 1 105 ? -10.987 3.600 14.987 1.00 84.19 105 VAL A N 1
ATOM 805 C CA . VAL A 1 105 ? -12.078 2.613 14.982 1.00 84.19 105 VAL A CA 1
ATOM 806 C C . VAL A 1 105 ? -11.730 1.401 15.849 1.00 84.19 105 VAL A C 1
ATOM 808 O O . VAL A 1 105 ? -12.610 0.859 16.509 1.00 84.19 105 VAL A O 1
ATOM 811 N N . VAL A 1 106 ? -10.460 0.983 15.875 1.00 81.94 106 VAL A N 1
ATOM 812 C CA . VAL A 1 106 ? -10.008 -0.152 16.695 1.00 81.94 106 VAL A CA 1
ATOM 813 C C . VAL A 1 106 ? -10.152 0.148 18.188 1.00 81.94 106 VAL A C 1
ATOM 815 O O . VAL A 1 106 ? -10.704 -0.681 18.907 1.00 81.94 106 VAL A O 1
ATOM 818 N N . GLU A 1 107 ? -9.726 1.326 18.645 1.00 76.44 107 GLU A N 1
ATOM 819 C CA . GLU A 1 107 ? -9.808 1.720 20.061 1.00 76.44 107 GLU A CA 1
ATOM 820 C C . GLU A 1 107 ? -11.262 1.845 20.550 1.00 76.44 107 GLU A C 1
ATOM 822 O O . GLU A 1 107 ? -11.606 1.411 21.648 1.00 76.44 107 GLU A O 1
ATOM 827 N N . GLU A 1 108 ? -12.155 2.366 19.705 1.00 74.06 108 GLU A N 1
ATOM 828 C CA . GLU A 1 108 ? -13.583 2.428 20.026 1.00 74.06 108 GLU A CA 1
ATOM 829 C C . GLU A 1 108 ? -14.226 1.030 20.034 1.00 74.06 108 GLU A C 1
ATOM 831 O O . GLU A 1 108 ? -15.035 0.726 20.913 1.00 74.06 108 GLU A O 1
ATOM 836 N N . SER A 1 109 ? -13.816 0.143 19.116 1.00 76.00 109 SER A N 1
ATOM 837 C CA . SER A 1 109 ? -14.317 -1.235 19.081 1.00 76.00 109 SER A CA 1
ATOM 838 C C . SER A 1 109 ? -13.910 -2.038 20.318 1.00 76.00 109 SER A C 1
ATOM 840 O O . SER A 1 109 ? -14.776 -2.667 20.926 1.00 76.00 109 SER A O 1
ATOM 842 N N . SER A 1 110 ? -12.651 -1.940 20.766 1.00 78.19 110 SER A N 1
ATOM 843 C CA . SER A 1 110 ? -12.178 -2.686 21.938 1.00 78.19 110 SER A CA 1
ATOM 844 C C . SER A 1 110 ? -12.898 -2.259 23.214 1.00 78.19 110 SER A C 1
ATOM 846 O O . SER A 1 110 ? -13.297 -3.109 24.006 1.00 78.19 110 SER A O 1
ATOM 848 N N . ASN A 1 111 ? -13.129 -0.955 23.386 1.00 78.56 111 ASN A N 1
ATOM 849 C CA . ASN A 1 111 ? -13.834 -0.430 24.556 1.00 78.56 111 ASN A CA 1
ATOM 850 C C . ASN A 1 111 ? -15.310 -0.849 24.575 1.00 78.56 111 ASN A C 1
ATOM 852 O O . ASN A 1 111 ? -15.860 -1.120 25.643 1.00 78.56 111 ASN A O 1
ATOM 856 N N . SER A 1 112 ? -15.948 -0.937 23.402 1.00 83.81 112 SER A N 1
ATOM 857 C CA . SER A 1 112 ? -17.328 -1.423 23.299 1.00 83.81 112 SER A CA 1
ATOM 858 C C . SER A 1 112 ? -17.450 -2.915 23.628 1.00 83.81 112 SER A C 1
ATOM 860 O O . SER A 1 112 ? -18.295 -3.291 24.438 1.00 83.81 112 SER A O 1
ATOM 862 N N . GLU A 1 113 ? -16.558 -3.755 23.087 1.00 86.44 113 GLU A N 1
ATOM 863 C CA . GLU A 1 113 ? -16.576 -5.204 23.324 1.00 86.44 113 GLU A CA 1
ATOM 864 C C . GLU A 1 113 ? -16.269 -5.552 24.789 1.00 86.44 113 GLU A C 1
ATOM 866 O O . GLU A 1 113 ? -16.900 -6.447 25.360 1.00 86.44 113 GLU A O 1
ATOM 871 N N . LEU A 1 114 ? -15.338 -4.827 25.423 1.00 88.62 114 LEU A N 1
ATOM 872 C CA . LEU A 1 114 ? -15.000 -5.019 26.835 1.00 88.62 114 LEU A CA 1
ATOM 873 C C . LEU A 1 114 ? -16.194 -4.707 27.746 1.00 88.62 114 LEU A C 1
ATOM 875 O O . LEU A 1 114 ? -16.527 -5.489 28.641 1.00 88.62 114 LEU A O 1
ATOM 879 N N . ARG A 1 115 ? -16.875 -3.587 27.488 1.00 89.00 115 ARG A N 1
ATOM 880 C CA . ARG A 1 115 ? -18.045 -3.176 28.262 1.00 89.00 115 ARG A CA 1
ATOM 881 C C . ARG A 1 115 ? -19.188 -4.189 28.141 1.00 89.00 115 ARG A C 1
ATOM 883 O O . ARG A 1 115 ? -19.734 -4.595 29.166 1.00 89.00 115 ARG A O 1
ATOM 890 N N . ASP A 1 116 ? -19.489 -4.650 26.928 1.00 93.19 116 ASP A N 1
ATOM 891 C CA . ASP A 1 116 ? -20.531 -5.658 26.684 1.00 93.19 116 ASP A CA 1
ATOM 892 C C . ASP A 1 116 ? -20.237 -6.981 27.419 1.00 93.19 116 ASP A C 1
ATOM 894 O O . ASP A 1 116 ? -21.138 -7.611 27.982 1.00 93.19 116 ASP A O 1
ATOM 898 N N . SER A 1 117 ? -18.965 -7.396 27.464 1.00 92.00 117 SER A N 1
ATOM 899 C CA . SER A 1 117 ? -18.523 -8.589 28.198 1.00 92.00 117 SER A CA 1
ATOM 900 C C . SER A 1 117 ? -18.752 -8.458 29.711 1.00 92.00 117 SER A C 1
ATOM 902 O O . SER A 1 117 ? -19.331 -9.354 30.337 1.00 92.00 117 SER A O 1
ATOM 904 N N . CYS A 1 118 ? -18.365 -7.322 30.299 1.00 91.69 118 CYS A N 1
ATOM 905 C CA . CYS A 1 118 ? -18.556 -7.049 31.725 1.00 91.69 118 CYS A CA 1
ATOM 906 C C . CYS A 1 118 ? -20.044 -6.938 32.103 1.00 91.69 118 CYS A C 1
ATOM 908 O O . CYS A 1 118 ? -20.461 -7.473 33.134 1.00 91.69 118 CYS A O 1
ATOM 910 N N . GLU A 1 119 ? -20.873 -6.314 31.259 1.00 92.62 119 GLU A N 1
ATOM 911 C CA . GLU A 1 119 ? -22.328 -6.236 31.464 1.00 92.62 119 GLU A CA 1
ATOM 912 C C . GLU A 1 119 ? -22.988 -7.628 31.420 1.00 92.62 119 GLU A C 1
ATOM 914 O O . GLU A 1 119 ? -23.865 -7.942 32.240 1.00 92.62 119 GLU A O 1
ATOM 919 N N . ALA A 1 120 ? -22.540 -8.499 30.508 1.00 93.88 120 ALA A N 1
ATOM 920 C CA . ALA A 1 120 ? -23.014 -9.878 30.421 1.00 93.88 120 ALA A CA 1
ATOM 921 C C . ALA A 1 120 ? -22.667 -10.687 31.682 1.00 93.88 120 ALA A C 1
ATOM 923 O O . ALA A 1 120 ? -23.491 -11.472 32.163 1.00 93.88 120 ALA A O 1
ATOM 924 N N . GLU A 1 121 ? -21.475 -10.484 32.245 1.00 91.00 121 GLU A N 1
ATOM 925 C CA . GLU A 1 121 ? -21.034 -11.177 33.454 1.00 91.00 121 GLU A CA 1
ATOM 926 C C . GLU A 1 121 ? -21.739 -10.671 34.716 1.00 91.00 121 GLU A C 1
ATOM 928 O O . GLU A 1 121 ? -22.214 -11.471 35.528 1.00 91.00 121 GLU A O 1
ATOM 933 N N . ALA A 1 122 ? -21.899 -9.355 34.859 1.00 92.69 122 ALA A N 1
ATOM 934 C CA . ALA A 1 122 ? -22.660 -8.770 35.959 1.00 92.69 122 ALA A CA 1
ATOM 935 C C . ALA A 1 122 ? -24.122 -9.263 35.953 1.00 92.69 122 ALA A C 1
ATOM 937 O O . ALA A 1 122 ? -24.668 -9.630 36.998 1.00 92.69 122 ALA A O 1
ATOM 938 N N . SER A 1 123 ? -24.723 -9.374 34.763 1.00 92.88 123 SER A N 1
ATOM 939 C CA . SER A 1 123 ? -26.073 -9.924 34.586 1.00 92.88 123 SER A CA 1
ATOM 940 C C . SER A 1 123 ? -26.148 -11.409 34.954 1.00 92.88 123 SER A C 1
ATOM 942 O O . SER A 1 123 ? -27.092 -11.828 35.626 1.00 92.88 123 SER A O 1
ATOM 944 N N . ARG A 1 124 ? -25.151 -12.217 34.556 1.00 93.38 124 ARG A N 1
ATOM 945 C CA . ARG A 1 124 ? -25.074 -13.647 34.917 1.00 93.38 124 ARG A CA 1
ATOM 946 C C . ARG A 1 124 ? -24.984 -13.867 36.426 1.00 93.38 124 ARG A C 1
ATOM 948 O O . ARG A 1 124 ? -25.568 -14.826 36.925 1.00 93.38 124 ARG A O 1
ATOM 955 N N . ASN A 1 125 ? -24.305 -12.972 37.138 1.00 93.38 125 ASN A N 1
ATOM 956 C CA . ASN A 1 125 ? -24.156 -13.025 38.593 1.00 93.38 125 ASN A CA 1
ATOM 957 C C . ASN A 1 125 ? -25.325 -12.373 39.361 1.00 93.38 125 ASN A C 1
ATOM 959 O O . ASN A 1 125 ? -25.356 -12.419 40.589 1.00 93.38 125 ASN A O 1
ATOM 963 N N . GLY A 1 126 ? -26.322 -11.829 38.652 1.00 93.69 126 GLY A N 1
ATOM 964 C CA . GLY A 1 126 ? -27.569 -11.336 39.239 1.00 93.69 126 GLY A CA 1
ATOM 965 C C . GLY A 1 126 ? -27.492 -9.933 39.847 1.00 93.69 126 GLY A C 1
ATOM 966 O O . GLY A 1 126 ? -28.387 -9.562 40.609 1.00 93.69 126 GLY A O 1
ATOM 967 N N . TYR A 1 127 ? -26.460 -9.149 39.523 1.00 93.12 127 TYR A N 1
ATOM 968 C CA . TYR A 1 127 ? -26.377 -7.750 39.947 1.00 93.12 127 TYR A CA 1
ATOM 969 C C . TYR A 1 127 ? -27.438 -6.902 39.231 1.00 93.12 127 TYR A C 1
ATOM 971 O O . TYR A 1 127 ? -27.758 -7.135 38.065 1.00 93.12 127 TYR A O 1
ATOM 979 N N . SER A 1 128 ? -28.013 -5.913 39.923 1.00 91.62 128 SER A N 1
ATOM 980 C CA . SER A 1 128 ? -29.016 -5.008 39.342 1.00 91.62 128 SER A CA 1
ATOM 981 C C . SER A 1 128 ? -29.000 -3.625 40.000 1.00 91.62 128 SER A C 1
ATOM 983 O O . SER A 1 128 ? -28.511 -3.454 41.117 1.00 91.62 128 SER A O 1
ATOM 985 N N . GLY A 1 129 ? -29.537 -2.617 39.306 1.00 91.56 129 GLY A N 1
ATOM 986 C CA . GLY A 1 129 ? -29.615 -1.248 39.823 1.00 91.56 129 GLY A CA 1
ATOM 987 C C . GLY A 1 129 ? -28.235 -0.626 40.061 1.00 91.56 129 GLY A C 1
ATOM 988 O O . GLY A 1 129 ? -27.323 -0.813 39.269 1.00 91.56 129 GLY A O 1
ATOM 989 N N . ALA A 1 130 ? -28.070 0.111 41.161 1.00 89.56 130 ALA A N 1
ATOM 990 C CA . ALA A 1 130 ? -26.834 0.848 41.450 1.00 89.56 130 ALA A CA 1
ATOM 991 C C . ALA A 1 130 ? -25.610 -0.045 41.745 1.00 89.56 130 ALA A C 1
ATOM 993 O O . ALA A 1 130 ? -24.477 0.429 41.673 1.00 89.56 130 ALA A O 1
ATOM 994 N N . GLU A 1 131 ? -25.823 -1.314 42.105 1.00 91.06 131 GLU A N 1
ATOM 995 C CA . GLU A 1 131 ? -24.737 -2.282 42.314 1.00 91.06 131 GLU A CA 1
ATOM 996 C C . GLU A 1 131 ? -24.218 -2.847 40.985 1.00 91.06 131 GLU A C 1
ATOM 998 O O . GLU A 1 131 ? -23.046 -3.192 40.890 1.00 91.06 131 GLU A O 1
ATOM 1003 N N . PHE A 1 132 ? -25.058 -2.893 39.946 1.00 93.31 132 PHE A N 1
ATOM 1004 C CA . PHE A 1 132 ? -24.664 -3.358 38.614 1.00 93.31 132 PHE A CA 1
ATOM 1005 C C . PHE A 1 132 ? -23.595 -2.453 37.997 1.00 93.31 132 PHE A C 1
ATOM 1007 O O . PHE A 1 132 ? -22.536 -2.941 37.609 1.00 93.31 132 PHE A O 1
ATOM 1014 N N . ASP A 1 133 ? -23.836 -1.140 37.985 1.00 92.88 133 ASP A N 1
ATOM 1015 C CA . ASP A 1 133 ? -22.913 -0.174 37.378 1.00 92.88 133 ASP A CA 1
ATOM 1016 C C . ASP A 1 133 ? -21.533 -0.190 38.057 1.00 92.88 133 ASP A C 1
ATOM 1018 O O . ASP A 1 133 ? -20.514 -0.150 37.374 1.00 92.88 133 ASP A O 1
ATOM 1022 N N . GLN A 1 134 ? -21.486 -0.340 39.387 1.00 93.38 134 GLN A N 1
ATOM 1023 C CA . GLN A 1 134 ? -20.225 -0.430 40.138 1.00 93.38 134 GLN A CA 1
ATOM 1024 C C . GLN A 1 134 ? -19.408 -1.673 39.771 1.00 93.38 134 GLN A C 1
ATOM 1026 O O . GLN A 1 134 ? -18.185 -1.606 39.675 1.00 93.38 134 GLN A O 1
ATOM 1031 N N . VAL A 1 135 ? -20.073 -2.816 39.573 1.00 93.44 135 VAL A N 1
ATOM 1032 C CA . VAL A 1 135 ? -19.399 -4.069 39.206 1.00 93.44 135 VAL A CA 1
ATOM 1033 C C . VAL A 1 135 ? -18.881 -4.008 37.771 1.00 93.44 135 VAL A C 1
ATOM 1035 O O . VAL A 1 135 ? -17.772 -4.469 37.507 1.00 93.44 135 VAL A O 1
ATOM 1038 N N . VAL A 1 136 ? -19.648 -3.415 36.853 1.00 93.50 136 VAL A N 1
ATOM 1039 C CA . VAL A 1 136 ? -19.220 -3.226 35.460 1.00 93.50 136 VAL A CA 1
ATOM 1040 C C . VAL A 1 136 ? -18.013 -2.289 35.385 1.00 93.50 136 VAL A C 1
ATOM 1042 O O . VAL A 1 136 ? -17.042 -2.616 34.709 1.00 93.50 136 VAL A O 1
ATOM 1045 N N . GLU A 1 137 ? -18.028 -1.169 36.112 1.00 92.81 137 GLU A N 1
ATOM 1046 C CA . GLU A 1 137 ? -16.902 -0.225 36.155 1.00 92.81 137 GLU A CA 1
ATOM 1047 C C . GLU A 1 137 ? -15.637 -0.870 36.742 1.00 92.81 137 GLU A C 1
ATOM 1049 O O . GLU A 1 137 ? -14.559 -0.758 36.161 1.00 92.81 137 GLU A O 1
ATOM 1054 N N . PHE A 1 138 ? -15.775 -1.622 37.839 1.00 92.31 138 PHE A N 1
ATOM 1055 C CA . PHE A 1 138 ? -14.661 -2.371 38.425 1.00 92.31 138 PHE A CA 1
ATOM 1056 C C . PHE A 1 138 ? -14.084 -3.419 37.461 1.00 92.31 138 PHE A C 1
ATOM 1058 O O . PHE A 1 138 ? -12.870 -3.590 37.394 1.00 92.31 138 PHE A O 1
ATOM 1065 N N . CYS A 1 139 ? -14.940 -4.117 36.711 1.00 92.81 139 CYS A N 1
ATOM 1066 C CA . CYS A 1 139 ? -14.521 -5.104 35.717 1.00 92.81 139 CYS A CA 1
ATOM 1067 C C . CYS A 1 139 ? -13.668 -4.471 34.606 1.00 92.81 139 CYS A C 1
ATOM 1069 O O . CYS A 1 139 ? -12.626 -5.022 34.257 1.00 92.81 139 CYS A O 1
ATOM 1071 N N . ILE A 1 140 ? -14.070 -3.297 34.107 1.00 91.75 140 ILE A N 1
ATOM 1072 C CA . ILE A 1 140 ? -13.330 -2.559 33.073 1.00 91.75 140 ILE A CA 1
ATOM 1073 C C . ILE A 1 140 ? -11.959 -2.101 33.601 1.00 91.75 140 ILE A C 1
ATOM 1075 O O . ILE A 1 140 ? -10.949 -2.381 32.960 1.00 91.75 140 ILE A O 1
ATOM 1079 N N . ASP A 1 141 ? -11.899 -1.473 34.784 1.00 91.25 141 ASP A N 1
ATOM 1080 C CA . ASP A 1 141 ? -10.631 -1.003 35.385 1.00 91.25 141 ASP A CA 1
ATOM 1081 C C . ASP A 1 141 ? -9.665 -2.163 35.688 1.00 91.25 141 ASP A C 1
ATOM 1083 O O . ASP A 1 141 ? -8.450 -2.065 35.493 1.00 91.25 141 ASP A O 1
ATOM 1087 N N . TYR A 1 142 ? -10.204 -3.304 36.129 1.00 87.81 142 TYR A N 1
ATOM 1088 C CA . TYR A 1 142 ? -9.405 -4.499 36.378 1.00 87.81 142 TYR A CA 1
ATOM 1089 C C . TYR A 1 142 ? -8.796 -5.069 35.087 1.00 87.81 142 TYR A C 1
ATOM 1091 O O . TYR A 1 142 ? -7.619 -5.440 35.075 1.00 87.81 142 TYR A O 1
ATOM 1099 N N . ASP A 1 143 ? -9.566 -5.126 33.997 1.00 88.69 143 ASP A N 1
ATOM 1100 C CA . ASP A 1 143 ? -9.078 -5.622 32.708 1.00 88.69 143 ASP A CA 1
ATOM 1101 C C . ASP A 1 143 ? -8.011 -4.695 32.103 1.00 88.69 143 ASP A C 1
ATOM 1103 O O . ASP A 1 143 ? -6.969 -5.176 31.656 1.00 88.69 143 ASP A O 1
ATOM 1107 N N . GLU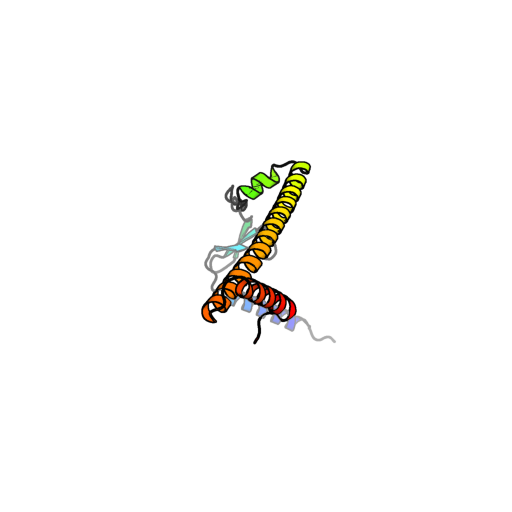 A 1 144 ? -8.192 -3.372 32.194 1.00 85.69 144 GLU A N 1
ATOM 1108 C CA . GLU A 1 144 ? -7.194 -2.388 31.745 1.00 85.69 144 GLU A CA 1
ATOM 1109 C C . GLU A 1 144 ? -5.862 -2.500 32.507 1.00 85.69 144 GLU A C 1
ATOM 1111 O O . GLU A 1 144 ? -4.788 -2.361 31.911 1.00 85.69 144 GLU A O 1
ATOM 1116 N N . GLN A 1 145 ? -5.899 -2.772 33.818 1.00 84.69 145 GLN A N 1
ATOM 1117 C CA . GLN A 1 145 ? -4.686 -2.911 34.632 1.00 84.69 145 GLN A CA 1
ATOM 1118 C C . GLN A 1 145 ? -3.975 -4.256 34.458 1.00 84.69 145 GLN A C 1
ATOM 1120 O O . GLN A 1 145 ? -2.742 -4.304 34.530 1.00 84.69 145 GLN A O 1
ATOM 1125 N N . PHE A 1 146 ? -4.722 -5.347 34.275 1.00 83.75 146 PHE A N 1
ATO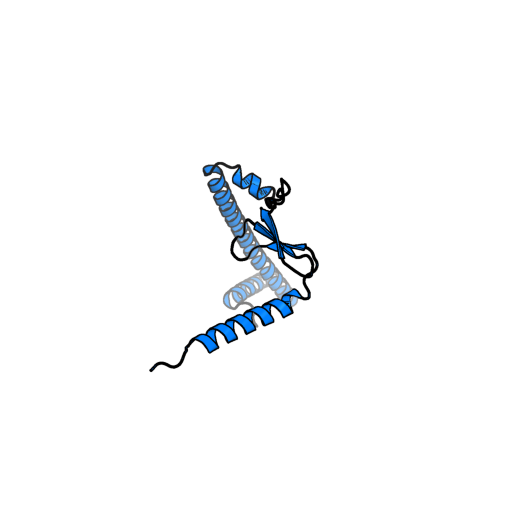M 1126 C CA . PHE A 1 146 ? -4.176 -6.706 34.380 1.00 83.75 146 PHE A CA 1
ATOM 1127 C C . PHE A 1 146 ? -4.312 -7.553 33.105 1.00 83.75 146 PHE A C 1
ATOM 1129 O O . PHE A 1 146 ? -3.783 -8.664 33.064 1.00 83.75 146 PHE A O 1
ATOM 1136 N N . GLY A 1 147 ? -4.929 -7.032 32.041 1.00 72.50 147 GLY A N 1
ATOM 1137 C CA . GLY A 1 147 ? -4.953 -7.653 30.713 1.00 72.50 147 GLY A CA 1
ATOM 1138 C C . GLY A 1 147 ? -5.748 -8.959 30.627 1.00 72.50 147 GLY A C 1
ATOM 1139 O O . GLY A 1 147 ? -5.378 -9.844 29.852 1.00 72.50 147 GLY A O 1
ATOM 1140 N N . GLY A 1 148 ? -6.807 -9.103 31.428 1.00 64.25 148 GLY A N 1
ATOM 1141 C CA . GLY A 1 148 ? -7.827 -10.132 31.217 1.00 64.25 148 GLY A CA 1
ATOM 1142 C C . GLY A 1 148 ? -7.393 -11.586 31.401 1.00 64.25 148 GLY A C 1
ATOM 1143 O O . GLY A 1 148 ? -7.925 -12.471 30.727 1.00 64.25 148 GLY A O 1
ATOM 1144 N N . GLN A 1 149 ? -6.451 -11.881 32.302 1.00 46.91 149 GLN A N 1
ATOM 1145 C CA . GLN A 1 149 ? -6.224 -13.264 32.736 1.00 46.91 149 GLN A CA 1
ATOM 1146 C C . GLN A 1 149 ? -6.720 -13.484 34.174 1.00 46.91 149 GLN A C 1
ATOM 1148 O O . GLN A 1 149 ? -6.371 -12.688 35.045 1.00 46.91 149 GLN A O 1
ATOM 1153 N N . PRO A 1 150 ? -7.527 -14.537 34.418 1.00 53.06 150 PRO A N 1
ATOM 1154 C CA . PRO A 1 150 ? -7.996 -14.893 35.756 1.00 53.06 150 PRO A CA 1
ATOM 1155 C C . PRO A 1 150 ? -6.865 -15.361 36.681 1.00 53.06 150 PRO A C 1
ATOM 1157 O O . PRO A 1 150 ? -5.863 -15.924 36.175 1.00 53.06 150 PRO A O 1
#

Sequence (150 aa):
MGRPVESTVMLAQRLLAEGGAKLMANRTPGWYPDPNDNSTEHYWDGAGWHGKRKVRPLSSPEGFDQKNENALSRYWNSLDSRSKVGAVIGAVATSFVLLGLVMTVVEESSNSELRDSCEAEASRNGYSGAEFDQVVEFCIDYDEQFGGQP

Organism: NCBI:txid1286181

Radius of gyration: 41.47 Å; chains: 1; bounding box: 101×54×90 Å

Secondary structure (DSSP, 8-state):
----THHHHHHHHHHHHHHHHHHHTTPPSEEEEETTEEEEEEEE-SSSEEEEEEPP-----TT-S-----HHHHHHHHS-HHHHHHHHHHHHHHHHHHHHHHHHHHHHHHHHHHHHHHHHHHHHTT--THHHHHHHHHHHHHHHHH-S--

InterPro domains:
  IPR018929 Domain of unknown function DUF2510 [PF10708] (29-53)

Foldseek 3Di:
DQPDPVPVVVVVVVVVVVVVVVVLLPDDFDWDADPVDNQWTWTDHNPDTDDIDGDPPPPPPPDPPPPPCPPVNVVLVPDDPVVNVVVVVVVVVVVVVVVVVVVVVVVVVVVVVQLVVQLVVLVVVPDDDPRSVVSSVVSSVCCVVPVDDD

pLDDT: mean 74.15, std 17.2, range [37.44, 95.81]